Protein AF-A0A537J1T1-F1 (afdb_monomer_lite)

Sequence (100 aa):
MLLQLAHTRLDVFVVSKQFALACYKATKVFPSEEKFSMIQQIRRAALSVHLNVAEGCSRKSVVAALDVAVELGYSAKERLTEVGELLVRSFQLISKMISR

pLDDT: mean 87.01, std 12.1, range [41.19, 98.44]

Structure (mmCIF, N/CA/C/O backbone):
data_AF-A0A537J1T1-F1
#
_entry.id   AF-A0A537J1T1-F1
#
loop_
_atom_site.group_PDB
_atom_site.id
_atom_site.type_symbol
_atom_site.label_atom_id
_atom_site.label_alt_id
_atom_site.label_comp_id
_atom_site.label_asym_id
_atom_site.label_entity_id
_atom_site.label_seq_id
_atom_site.pdbx_PDB_ins_code
_atom_site.Cartn_x
_atom_site.Cartn_y
_atom_site.Cartn_z
_atom_site.occupancy
_atom_site.B_iso_or_equiv
_atom_site.auth_seq_id
_atom_site.auth_comp_id
_atom_site.auth_asym_id
_atom_site.auth_atom_id
_atom_site.pdbx_PDB_model_num
ATOM 1 N N . MET A 1 1 ? -8.234 23.232 -10.870 1.00 41.19 1 MET A N 1
ATOM 2 C CA . MET A 1 1 ? -8.142 21.940 -11.583 1.00 41.19 1 MET A CA 1
ATOM 3 C C . MET A 1 1 ? -7.530 20.930 -10.624 1.00 41.19 1 MET A C 1
ATOM 5 O O . MET A 1 1 ? -6.403 21.145 -10.198 1.00 41.19 1 MET A O 1
ATOM 9 N N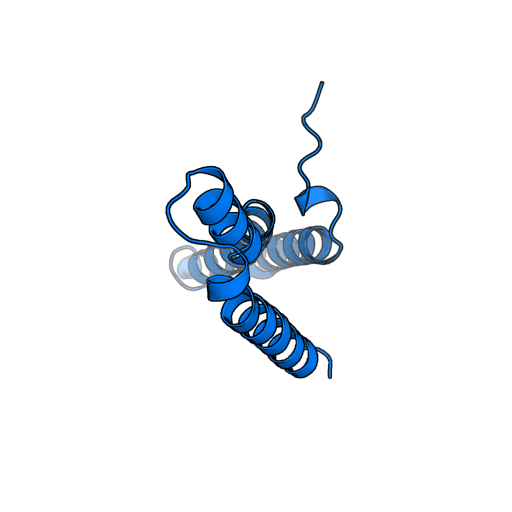 . LEU A 1 2 ? -8.278 19.914 -10.187 1.00 54.19 2 LEU A N 1
ATOM 10 C CA . LEU A 1 2 ? -7.719 18.859 -9.332 1.00 54.19 2 LEU A CA 1
ATOM 11 C C . LEU A 1 2 ? -6.824 17.971 -10.203 1.00 54.19 2 LEU A C 1
ATOM 13 O O . LEU A 1 2 ? -7.275 17.463 -11.226 1.00 54.19 2 LEU A O 1
ATOM 17 N N . LEU A 1 3 ? -5.554 17.828 -9.826 1.00 60.78 3 LEU A N 1
ATOM 18 C CA . LEU A 1 3 ? -4.621 16.911 -10.479 1.00 60.78 3 LEU A CA 1
ATOM 19 C C . LEU A 1 3 ? -5.181 15.486 -10.402 1.00 60.78 3 LEU A C 1
ATOM 21 O O . LEU A 1 3 ? -5.365 14.942 -9.314 1.00 60.78 3 LEU A O 1
ATOM 25 N N . GLN A 1 4 ? -5.451 14.876 -11.555 1.00 62.69 4 GLN A N 1
ATOM 26 C CA . GLN A 1 4 ? -5.865 13.479 -11.618 1.00 62.69 4 GLN A CA 1
ATOM 27 C C . GLN A 1 4 ? -4.622 12.587 -11.517 1.00 62.69 4 GLN A C 1
ATOM 29 O O . GLN A 1 4 ? -3.913 12.355 -12.496 1.00 62.69 4 GLN A O 1
ATOM 34 N N . LEU A 1 5 ? -4.335 12.115 -10.305 1.00 75.38 5 LEU A N 1
ATOM 35 C CA . LEU A 1 5 ? -3.147 11.311 -10.012 1.00 75.38 5 LEU A CA 1
ATOM 36 C C . LEU A 1 5 ? -3.318 9.876 -10.532 1.00 75.38 5 LEU A C 1
ATOM 38 O O . LEU A 1 5 ? -4.388 9.286 -10.385 1.00 75.38 5 LEU A O 1
ATOM 42 N N . ALA A 1 6 ? -2.262 9.293 -11.110 1.00 76.62 6 ALA A N 1
ATOM 43 C CA . ALA A 1 6 ? -2.320 7.999 -11.805 1.00 76.62 6 ALA A CA 1
ATOM 44 C C . ALA A 1 6 ? -2.872 6.848 -10.941 1.00 76.62 6 ALA A C 1
ATOM 46 O O . ALA A 1 6 ? -3.644 6.029 -11.436 1.00 76.62 6 ALA A O 1
ATOM 47 N N . HIS A 1 7 ? -2.549 6.833 -9.645 1.00 72.44 7 HIS A N 1
ATOM 48 C CA . HIS A 1 7 ? -3.025 5.817 -8.703 1.00 72.44 7 HIS A CA 1
ATOM 49 C C . HIS A 1 7 ? -4.543 5.850 -8.480 1.00 72.44 7 HIS A C 1
ATOM 51 O O . HIS A 1 7 ? -5.133 4.820 -8.175 1.00 72.44 7 HIS A O 1
ATOM 57 N N . THR A 1 8 ? -5.199 7.006 -8.655 1.00 80.06 8 THR A N 1
ATOM 58 C CA . THR A 1 8 ? -6.644 7.158 -8.384 1.00 80.06 8 THR A CA 1
ATOM 59 C C . THR A 1 8 ? -7.525 6.374 -9.355 1.00 80.06 8 THR A C 1
ATOM 61 O O . THR A 1 8 ? -8.703 6.177 -9.075 1.00 80.06 8 THR A O 1
ATOM 64 N N . ARG A 1 9 ? -6.955 5.907 -10.475 1.00 81.94 9 ARG A N 1
ATOM 65 C CA . ARG A 1 9 ? -7.631 5.086 -11.490 1.00 81.94 9 ARG A CA 1
ATOM 66 C C . ARG A 1 9 ? -7.492 3.579 -11.260 1.00 81.94 9 ARG A C 1
ATOM 68 O O . ARG A 1 9 ? -7.997 2.812 -12.067 1.00 81.94 9 ARG A O 1
ATOM 75 N N . LEU A 1 10 ? -6.775 3.150 -10.222 1.00 84.00 10 LEU A N 1
ATOM 76 C CA . LEU A 1 10 ? -6.533 1.733 -9.969 1.00 84.00 10 LEU A CA 1
ATOM 77 C C . LEU A 1 10 ? -7.586 1.149 -9.034 1.00 84.00 10 LEU A C 1
ATOM 79 O O . LEU A 1 10 ? -7.819 1.683 -7.947 1.00 84.00 10 LEU A O 1
ATOM 83 N N . ASP A 1 11 ? -8.127 -0.011 -9.396 1.00 88.88 11 ASP A N 1
ATOM 84 C CA . ASP A 1 11 ? -9.100 -0.724 -8.562 1.00 88.88 11 ASP A CA 1
ATOM 85 C C . ASP A 1 11 ? -8.533 -1.023 -7.167 1.00 88.88 11 ASP A C 1
ATOM 87 O O . ASP A 1 11 ? -9.193 -0.793 -6.155 1.00 88.88 11 ASP A O 1
ATOM 91 N N . VAL A 1 12 ? -7.256 -1.417 -7.082 1.00 89.69 12 VAL A N 1
ATOM 92 C CA . VAL A 1 12 ? -6.568 -1.671 -5.803 1.00 89.69 12 VAL A CA 1
ATOM 93 C C . VAL A 1 12 ? -6.476 -0.423 -4.911 1.00 89.69 12 VAL A C 1
ATOM 95 O O . VAL A 1 12 ? -6.522 -0.527 -3.682 1.00 89.69 12 VAL A O 1
ATOM 98 N N . PHE A 1 13 ? -6.409 0.780 -5.489 1.00 91.94 13 PHE A N 1
ATOM 99 C CA . PHE A 1 13 ? -6.430 2.025 -4.719 1.00 91.94 13 PHE A CA 1
ATOM 100 C C . PHE A 1 13 ? -7.820 2.283 -4.119 1.00 91.94 13 PHE A C 1
ATOM 102 O O . PHE A 1 13 ? -7.932 2.645 -2.945 1.00 91.94 13 PHE A O 1
ATOM 109 N N . VAL A 1 14 ? -8.885 2.028 -4.887 1.00 93.31 14 VAL A N 1
ATOM 110 C CA . VAL A 1 14 ? -10.273 2.140 -4.407 1.00 93.31 14 VAL A CA 1
ATOM 111 C C . VAL A 1 14 ? -10.554 1.111 -3.308 1.00 93.31 14 VAL A C 1
ATOM 113 O O . VAL A 1 14 ? -11.052 1.472 -2.238 1.00 93.31 14 VAL A O 1
ATOM 116 N N . VAL A 1 15 ? -10.178 -0.150 -3.530 1.00 95.56 15 VAL A N 1
ATOM 117 C CA . VAL A 1 15 ? -10.383 -1.251 -2.576 1.00 95.56 15 VAL A CA 1
ATOM 118 C C . VAL A 1 15 ? -9.593 -1.024 -1.285 1.00 95.56 15 VAL A C 1
ATOM 120 O O . VAL A 1 15 ? -10.156 -1.135 -0.198 1.00 95.56 15 VAL A O 1
ATOM 123 N N . SER A 1 16 ? -8.318 -0.628 -1.365 1.00 95.94 16 SER A N 1
ATOM 124 C CA . SER A 1 16 ? -7.508 -0.347 -0.166 1.00 95.94 16 SER A CA 1
ATOM 125 C C . SER A 1 16 ? -8.054 0.823 0.662 1.00 95.94 16 SER A C 1
ATOM 127 O O . SER A 1 16 ? -8.016 0.777 1.894 1.00 95.94 16 SER A O 1
ATOM 129 N N . LYS A 1 17 ? -8.645 1.842 0.018 1.00 96.50 17 LYS A N 1
ATOM 130 C CA . LYS A 1 17 ? -9.342 2.933 0.718 1.00 96.50 17 LYS A CA 1
ATOM 131 C C . LYS A 1 17 ? -10.564 2.422 1.478 1.00 96.50 17 LYS A C 1
ATOM 133 O O . LYS A 1 17 ? -10.772 2.785 2.637 1.00 96.50 17 LYS A O 1
ATOM 138 N N . GLN A 1 18 ? -11.380 1.592 0.830 1.00 97.56 18 GLN A N 1
ATOM 139 C CA . GLN A 1 18 ? -12.559 0.987 1.453 1.00 97.56 18 GLN A CA 1
ATOM 140 C C . GLN A 1 18 ? -12.167 0.074 2.619 1.00 97.56 18 GLN A C 1
ATOM 142 O O . GLN A 1 18 ? -12.789 0.153 3.677 1.00 97.56 18 GLN A O 1
ATOM 147 N N . PHE A 1 19 ? -11.100 -0.711 2.461 1.00 97.88 19 PHE A N 1
ATOM 148 C CA . PHE A 1 19 ? -10.518 -1.529 3.522 1.00 97.88 19 PHE A CA 1
ATOM 149 C C . PHE A 1 19 ? -10.108 -0.682 4.734 1.00 97.88 19 PHE A C 1
ATOM 151 O O . PHE A 1 19 ? -10.547 -0.961 5.849 1.00 97.88 19 PHE A O 1
ATOM 158 N N . ALA A 1 20 ? -9.367 0.412 4.526 1.00 98.12 20 ALA A N 1
ATOM 159 C CA . ALA A 1 20 ? -9.005 1.322 5.612 1.00 98.12 20 ALA A CA 1
ATOM 160 C C . ALA A 1 20 ? -10.248 1.879 6.329 1.00 98.12 20 ALA A C 1
ATOM 162 O O . ALA A 1 20 ? -10.330 1.833 7.557 1.00 98.12 20 ALA A O 1
ATOM 163 N N . LEU A 1 21 ? -11.264 2.332 5.588 1.00 98.25 21 LEU A N 1
ATOM 164 C CA . LEU A 1 21 ? -12.521 2.806 6.179 1.00 98.25 21 LEU A CA 1
ATOM 165 C C . LEU A 1 21 ? -13.256 1.710 6.965 1.00 98.25 21 LEU A C 1
ATOM 167 O O . LEU A 1 21 ? -13.815 1.996 8.027 1.00 98.25 21 LEU A O 1
ATOM 171 N N . ALA A 1 22 ? -13.251 0.471 6.474 1.00 98.44 22 ALA A N 1
ATOM 172 C CA . ALA A 1 22 ? -13.836 -0.671 7.167 1.00 98.44 22 ALA A CA 1
ATOM 173 C C . ALA A 1 22 ? -13.110 -0.950 8.490 1.00 98.44 22 ALA A C 1
ATOM 175 O O . ALA A 1 22 ? -13.775 -1.085 9.515 1.00 98.44 22 ALA A O 1
ATOM 176 N N . CYS A 1 23 ? -11.773 -0.914 8.513 1.00 98.38 23 CYS A N 1
ATOM 177 C CA . CYS A 1 23 ? -10.992 -1.016 9.749 1.00 98.38 23 CYS A CA 1
ATOM 178 C C . CYS A 1 23 ? -11.357 0.096 10.742 1.00 98.38 23 CYS A C 1
ATOM 180 O O . CYS A 1 23 ? -11.615 -0.181 11.911 1.00 98.38 23 CYS A O 1
ATOM 182 N N . TYR A 1 24 ? -11.460 1.350 10.287 1.00 97.62 24 TYR A N 1
ATOM 183 C CA . TYR A 1 24 ? -11.856 2.463 11.158 1.00 97.62 24 TYR A CA 1
ATOM 184 C C . TYR A 1 24 ? -13.249 2.278 11.762 1.00 97.62 24 TYR A C 1
ATOM 186 O O . TYR A 1 24 ? -13.441 2.647 12.924 1.00 97.62 24 TYR A O 1
ATOM 194 N N . LYS A 1 25 ? -14.202 1.738 10.987 1.00 98.25 25 LYS A N 1
ATOM 195 C CA . LYS A 1 25 ? -15.561 1.412 11.444 1.00 98.25 25 LYS A CA 1
ATOM 196 C C . LYS A 1 25 ? -15.553 0.250 12.438 1.00 98.25 25 LYS A C 1
ATOM 198 O O . LYS A 1 25 ? -16.148 0.386 13.500 1.00 98.25 25 LYS A O 1
ATOM 203 N N . ALA A 1 26 ? -14.856 -0.841 12.124 1.00 98.00 26 ALA A N 1
ATOM 204 C CA . ALA A 1 26 ? -14.786 -2.033 12.966 1.00 98.00 26 ALA A CA 1
ATOM 205 C C . ALA A 1 26 ? -14.170 -1.731 14.338 1.00 98.00 26 ALA A C 1
ATOM 207 O O . ALA A 1 26 ? -14.699 -2.153 15.358 1.00 98.00 26 ALA A O 1
ATOM 208 N N . THR A 1 27 ? -13.121 -0.909 14.402 1.00 98.25 27 THR A N 1
ATOM 209 C CA . THR A 1 27 ? -12.498 -0.564 15.688 1.00 98.25 27 THR A CA 1
ATOM 210 C C . THR A 1 27 ? -13.302 0.456 16.510 1.00 98.25 27 THR A C 1
ATOM 212 O O . THR A 1 27 ? -12.800 0.923 17.527 1.00 98.25 27 THR A O 1
ATOM 215 N N . LYS A 1 28 ? -14.501 0.891 16.081 1.00 97.31 28 LYS A N 1
ATOM 216 C CA . LYS A 1 28 ? -15.355 1.783 16.896 1.00 97.31 28 LYS A CA 1
ATOM 217 C C . LYS A 1 28 ? -16.037 1.059 18.054 1.00 97.31 28 LYS A C 1
ATOM 219 O O . LYS A 1 28 ? -16.395 1.721 19.016 1.00 97.31 28 LYS A O 1
ATOM 224 N N . VAL A 1 29 ? -16.231 -0.255 17.943 1.00 97.44 29 VAL A N 1
ATOM 225 C CA . VAL A 1 29 ? -16.880 -1.068 18.987 1.00 97.44 29 VAL A CA 1
ATOM 226 C C . VAL A 1 29 ? -15.880 -1.656 19.985 1.00 97.44 29 VAL A C 1
ATOM 228 O O . VAL A 1 29 ? -16.265 -2.407 20.871 1.00 97.44 29 VAL A O 1
ATOM 231 N N . PHE A 1 30 ? -14.591 -1.351 19.822 1.00 97.81 30 PHE A N 1
ATOM 232 C CA . PHE A 1 30 ? -13.542 -1.839 20.709 1.00 97.81 30 PHE A CA 1
ATOM 233 C C . PHE A 1 30 ? -13.562 -1.044 22.026 1.00 97.81 30 PHE A C 1
ATOM 235 O O . PHE A 1 30 ? -13.933 0.135 22.003 1.00 97.81 30 PHE A O 1
ATOM 242 N N . PRO A 1 31 ? -13.140 -1.649 23.151 1.00 98.06 31 PRO A N 1
ATOM 243 C CA . PRO A 1 31 ? -13.052 -0.956 24.434 1.00 98.06 31 PRO A CA 1
ATOM 244 C C . PRO A 1 31 ? -12.151 0.286 24.369 1.00 98.06 31 PRO A C 1
ATOM 246 O O . PRO A 1 31 ? -11.189 0.340 23.593 1.00 98.06 31 PRO A O 1
ATOM 249 N N . SER A 1 32 ? -12.447 1.297 25.190 1.00 96.88 32 SER A N 1
ATOM 250 C CA . SER A 1 32 ? -11.690 2.557 25.233 1.00 96.88 32 SER A CA 1
ATOM 251 C C . SER A 1 32 ? -10.220 2.366 25.599 1.00 96.88 32 SER A C 1
ATOM 253 O O . SER A 1 32 ? -9.371 3.149 25.168 1.00 96.88 32 SER A O 1
ATOM 255 N N . GLU A 1 33 ? -9.913 1.315 26.350 1.00 97.88 33 GLU A N 1
ATOM 256 C CA . GLU A 1 33 ? -8.579 0.960 26.829 1.00 97.88 33 GLU A CA 1
ATOM 257 C C . GLU A 1 33 ? -7.666 0.554 25.656 1.00 97.88 33 GLU A C 1
ATOM 259 O O . GLU A 1 33 ? -6.465 0.816 25.676 1.00 97.88 33 GLU A O 1
ATOM 264 N N . GLU A 1 34 ? -8.239 0.035 24.563 1.00 97.75 34 GLU A N 1
ATOM 265 C CA . GLU A 1 34 ? -7.506 -0.368 23.355 1.00 97.75 34 GLU A CA 1
ATOM 266 C C . GLU A 1 34 ? -7.164 0.800 22.419 1.00 97.75 34 GLU A C 1
ATOM 268 O O . GLU A 1 34 ? -6.502 0.613 21.390 1.00 97.75 34 GLU A O 1
ATOM 273 N N . LYS A 1 35 ? -7.584 2.029 22.755 1.00 96.12 35 LYS A N 1
ATOM 274 C CA . LYS A 1 35 ? -7.401 3.227 21.917 1.00 96.12 35 LYS A CA 1
ATOM 275 C C . LYS A 1 35 ? -5.956 3.433 21.468 1.00 96.12 35 LYS A C 1
ATOM 277 O O . LYS A 1 35 ? -5.734 3.795 20.312 1.00 96.12 35 LYS A O 1
ATOM 282 N N . PHE A 1 36 ? -4.997 3.204 22.361 1.00 95.62 36 PHE A N 1
ATOM 283 C CA . PHE A 1 36 ? -3.565 3.366 22.087 1.00 95.62 36 PHE A CA 1
ATOM 284 C C . PHE A 1 36 ? -2.834 2.040 21.828 1.00 95.62 36 PHE A C 1
ATOM 286 O O . PHE A 1 36 ? -1.650 2.057 21.509 1.00 95.62 36 PHE A O 1
ATOM 293 N N . SER A 1 37 ? -3.544 0.914 21.916 1.00 96.31 37 SER A N 1
ATOM 294 C CA . SER A 1 37 ? -3.042 -0.432 21.642 1.00 96.31 37 SER A CA 1
ATOM 295 C C . SER A 1 37 ? -3.617 -0.919 20.303 1.00 96.31 37 SER A C 1
ATOM 297 O O . SER A 1 37 ? -3.214 -0.415 19.243 1.00 96.31 37 SER A O 1
ATOM 299 N N . MET A 1 38 ? -4.592 -1.834 20.304 1.00 97.31 38 MET A N 1
ATOM 300 C CA . MET A 1 38 ? -5.066 -2.484 19.081 1.00 97.31 38 MET A CA 1
ATOM 301 C C . MET A 1 38 ? -5.706 -1.507 18.094 1.00 97.31 38 MET A C 1
ATOM 303 O O . MET A 1 38 ? -5.454 -1.599 16.889 1.00 97.31 38 MET A O 1
ATOM 307 N N . ILE A 1 39 ? -6.490 -0.533 18.574 1.00 98.38 39 ILE A N 1
ATOM 308 C CA . ILE A 1 39 ? -7.196 0.415 17.697 1.00 98.38 39 ILE A CA 1
ATOM 309 C C . ILE A 1 39 ? -6.194 1.224 16.867 1.00 98.38 39 ILE A C 1
ATOM 311 O O . ILE A 1 39 ? -6.370 1.375 15.654 1.00 98.38 39 ILE A O 1
ATOM 315 N N . GLN A 1 40 ? -5.137 1.742 17.501 1.00 97.81 40 GLN A N 1
ATOM 316 C CA . GLN A 1 40 ? -4.130 2.537 16.803 1.00 97.81 40 GLN A CA 1
ATOM 317 C C . GLN A 1 40 ? -3.327 1.678 15.819 1.00 97.81 40 GLN A C 1
ATOM 319 O O . GLN A 1 40 ? -3.132 2.097 14.676 1.00 97.81 40 GLN A O 1
ATOM 324 N N . GLN A 1 41 ? -2.904 0.475 16.219 1.00 98.25 41 GLN A N 1
ATOM 325 C CA . GLN A 1 41 ? -2.118 -0.406 15.349 1.00 98.25 41 GLN A CA 1
ATOM 326 C C . GLN A 1 41 ? -2.894 -0.814 14.092 1.00 98.25 41 GLN A C 1
ATOM 328 O O . GLN A 1 41 ? -2.381 -0.655 12.984 1.00 98.25 41 GLN A O 1
ATOM 333 N N . ILE A 1 42 ? -4.156 -1.234 14.242 1.00 98.25 42 ILE A N 1
ATOM 334 C CA . ILE A 1 42 ? -5.017 -1.633 13.117 1.00 98.25 42 ILE A CA 1
ATOM 335 C C . ILE A 1 42 ? -5.221 -0.467 12.145 1.00 98.25 42 ILE A C 1
ATOM 337 O O . ILE A 1 42 ? -5.033 -0.617 10.936 1.00 98.25 42 ILE A O 1
ATOM 341 N N . ARG A 1 43 ? -5.582 0.717 12.658 1.00 98.25 43 ARG A N 1
ATOM 342 C CA . ARG A 1 43 ? -5.855 1.892 11.814 1.00 98.25 43 ARG A CA 1
ATOM 343 C C . ARG A 1 43 ? -4.618 2.357 11.050 1.00 98.25 43 ARG A C 1
ATOM 345 O O . ARG A 1 43 ? -4.729 2.662 9.864 1.00 98.25 43 ARG A O 1
ATOM 352 N N . ARG A 1 44 ? -3.446 2.381 11.698 1.00 98.12 44 ARG A N 1
ATOM 353 C CA . ARG A 1 44 ? -2.183 2.747 11.037 1.00 98.12 44 ARG A CA 1
ATOM 354 C C . ARG A 1 44 ? -1.777 1.725 9.983 1.00 98.12 44 ARG A C 1
ATOM 356 O O . ARG A 1 44 ? -1.396 2.131 8.891 1.00 98.12 44 ARG A O 1
ATOM 363 N N . ALA A 1 45 ? -1.884 0.431 10.282 1.00 97.81 45 ALA A N 1
ATOM 364 C CA . ALA A 1 45 ? -1.559 -0.623 9.325 1.00 97.81 45 ALA A CA 1
ATOM 365 C C . ALA A 1 45 ? -2.459 -0.540 8.082 1.00 97.81 45 ALA A C 1
ATOM 367 O O . ALA A 1 45 ? -1.962 -0.517 6.958 1.00 97.81 45 ALA A O 1
ATOM 368 N N . ALA A 1 46 ? -3.774 -0.393 8.271 1.00 98.00 46 ALA A N 1
ATOM 369 C CA . ALA A 1 46 ? -4.715 -0.293 7.159 1.00 98.00 46 ALA A CA 1
ATOM 370 C C . ALA A 1 46 ? -4.498 0.972 6.310 1.00 98.00 46 ALA A C 1
ATOM 372 O O . ALA A 1 46 ? -4.520 0.908 5.080 1.00 98.00 46 ALA A O 1
ATOM 373 N N . LEU A 1 47 ? -4.226 2.115 6.950 1.00 97.69 47 LEU A N 1
ATOM 374 C CA . LEU A 1 47 ? -3.869 3.343 6.239 1.00 97.69 47 LEU A CA 1
ATOM 375 C C . LEU A 1 47 ? -2.542 3.192 5.480 1.00 97.69 47 LEU A C 1
ATOM 377 O O . LEU A 1 47 ? -2.438 3.640 4.341 1.00 97.69 47 LEU A O 1
ATOM 381 N N . SER A 1 48 ? -1.549 2.531 6.079 1.00 97.56 48 SER A N 1
ATOM 382 C CA . SER A 1 48 ? -0.253 2.271 5.449 1.00 97.56 48 SER A CA 1
ATOM 383 C C . SER A 1 48 ? -0.395 1.450 4.168 1.00 97.56 48 SER A C 1
ATOM 385 O O . SER A 1 48 ? 0.247 1.782 3.176 1.00 97.56 48 SER A O 1
ATOM 387 N N . VAL A 1 49 ? -1.275 0.443 4.133 1.00 95.06 49 VAL A N 1
ATOM 388 C CA . VAL A 1 49 ? -1.570 -0.309 2.899 1.00 95.06 49 VAL A CA 1
ATOM 389 C C . VAL A 1 49 ? -2.050 0.630 1.789 1.00 95.06 49 VAL A C 1
ATOM 391 O O . VAL A 1 49 ? -1.510 0.607 0.686 1.00 95.06 49 VAL A O 1
ATOM 394 N N . HIS A 1 50 ? -3.022 1.498 2.080 1.00 95.00 50 HIS A N 1
ATOM 395 C CA . HIS A 1 50 ? -3.560 2.437 1.093 1.00 95.00 50 HIS A CA 1
ATOM 396 C C . HIS A 1 50 ? -2.507 3.441 0.590 1.00 95.00 50 HIS A C 1
ATOM 398 O O . HIS A 1 50 ? -2.398 3.681 -0.614 1.00 95.00 50 HIS A O 1
ATOM 404 N N . LEU A 1 51 ? -1.702 3.994 1.502 1.00 93.31 51 LEU A N 1
ATOM 405 C CA . LEU A 1 51 ? -0.646 4.946 1.153 1.00 93.31 51 LEU A CA 1
ATOM 406 C C . LEU A 1 51 ? 0.473 4.292 0.333 1.00 93.31 51 LEU A C 1
ATOM 408 O O . LEU A 1 51 ? 0.924 4.889 -0.639 1.00 93.31 51 LEU A O 1
ATOM 412 N N . ASN A 1 52 ? 0.861 3.053 0.650 1.00 89.25 52 ASN A N 1
ATOM 413 C CA . ASN A 1 52 ? 1.855 2.313 -0.131 1.00 89.25 52 ASN A CA 1
ATOM 414 C C . ASN A 1 52 ? 1.375 2.014 -1.558 1.00 89.25 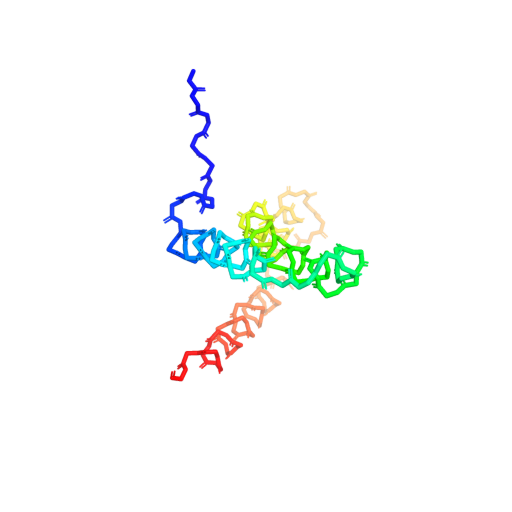52 ASN A C 1
ATOM 416 O O . ASN A 1 52 ? 2.174 2.067 -2.490 1.00 89.25 52 ASN A O 1
ATOM 420 N N . VAL A 1 53 ? 0.078 1.751 -1.762 1.00 88.06 53 VAL A N 1
ATOM 421 C CA . VAL A 1 53 ? -0.497 1.625 -3.114 1.00 88.06 53 VAL A CA 1
ATOM 422 C C . VAL A 1 53 ? -0.377 2.950 -3.871 1.00 88.06 53 VAL A C 1
ATOM 424 O O . VAL A 1 53 ? 0.066 2.966 -5.017 1.00 88.06 53 VAL A O 1
ATOM 427 N N . ALA A 1 54 ? -0.721 4.070 -3.232 1.00 87.25 54 ALA A N 1
ATOM 428 C CA . ALA A 1 54 ? -0.613 5.392 -3.849 1.00 87.25 54 ALA A CA 1
ATOM 429 C C . ALA A 1 54 ? 0.837 5.733 -4.236 1.00 87.25 54 ALA A C 1
ATOM 431 O O . ALA A 1 54 ? 1.093 6.201 -5.350 1.00 87.25 54 ALA A O 1
ATOM 432 N N . GLU A 1 55 ? 1.775 5.468 -3.323 1.00 84.88 55 GLU A N 1
ATOM 433 C CA . GLU A 1 55 ? 3.199 5.730 -3.501 1.00 84.88 55 GLU A CA 1
ATOM 434 C C . GLU A 1 55 ? 3.807 4.823 -4.575 1.00 84.88 55 GLU A C 1
ATOM 436 O O . GLU A 1 55 ? 4.467 5.318 -5.492 1.00 84.88 55 GLU A O 1
ATOM 441 N N . GLY A 1 56 ? 3.542 3.515 -4.519 1.00 81.81 56 GLY A N 1
ATOM 442 C CA . GLY A 1 56 ? 4.065 2.535 -5.472 1.00 81.81 56 GLY A CA 1
ATOM 443 C C . GLY A 1 56 ? 3.714 2.868 -6.923 1.00 81.81 56 GLY A C 1
ATOM 444 O O . GLY A 1 56 ? 4.528 2.664 -7.817 1.00 81.81 56 GLY A O 1
ATOM 445 N N . CYS A 1 57 ? 2.553 3.477 -7.152 1.00 77.12 57 CYS A N 1
ATOM 446 C CA . CYS A 1 57 ? 2.121 3.928 -8.475 1.00 77.12 57 CYS A CA 1
ATOM 447 C C . CYS A 1 57 ? 2.758 5.239 -8.944 1.00 77.12 57 CYS A C 1
ATOM 449 O O . CYS A 1 57 ? 2.700 5.554 -10.129 1.00 77.12 57 CYS A O 1
ATOM 451 N N . SER A 1 58 ? 3.321 6.021 -8.025 1.00 67.88 58 SER A N 1
ATOM 452 C CA . SER A 1 58 ? 4.065 7.246 -8.337 1.00 67.88 58 SER A CA 1
ATOM 453 C C . SER A 1 58 ? 5.569 7.010 -8.503 1.00 67.88 58 SER A C 1
ATOM 455 O O . SER A 1 58 ? 6.266 7.871 -9.040 1.00 67.88 58 SER A O 1
ATOM 457 N N . ARG A 1 59 ? 6.081 5.845 -8.080 1.00 67.44 59 ARG A N 1
ATOM 458 C CA . ARG A 1 59 ? 7.485 5.475 -8.282 1.00 67.44 59 ARG A CA 1
ATOM 459 C C . ARG A 1 59 ? 7.737 5.194 -9.763 1.00 67.44 59 ARG A C 1
ATOM 461 O O . ARG A 1 59 ? 6.986 4.468 -10.412 1.00 67.44 59 ARG A O 1
ATOM 468 N N . LYS A 1 60 ? 8.829 5.751 -10.294 1.00 63.75 60 LYS A N 1
ATOM 469 C CA . LYS A 1 60 ? 9.344 5.361 -11.611 1.00 63.75 60 LYS A CA 1
ATOM 470 C C . LYS A 1 60 ? 9.673 3.868 -11.565 1.00 63.75 60 LYS A C 1
ATOM 472 O O . LYS A 1 60 ? 10.297 3.409 -10.606 1.00 63.75 60 LYS A O 1
ATOM 477 N N . SER A 1 61 ? 9.236 3.113 -12.571 1.00 72.00 61 SER A N 1
ATOM 478 C CA . SER A 1 61 ? 9.636 1.712 -12.691 1.00 72.00 61 SER A CA 1
ATOM 479 C C . SER A 1 61 ? 11.160 1.639 -12.787 1.00 72.00 61 SER A C 1
ATOM 481 O O . SER A 1 61 ? 11.804 2.559 -13.292 1.00 72.00 61 SER A O 1
ATOM 483 N N . VAL A 1 62 ? 11.756 0.546 -12.314 1.00 77.06 62 VAL A N 1
ATOM 484 C CA . VAL A 1 62 ? 13.203 0.346 -12.477 1.00 77.06 62 VAL A CA 1
ATOM 485 C C . VAL A 1 62 ? 13.583 0.385 -13.962 1.00 77.06 62 VAL A C 1
ATOM 487 O O . VAL A 1 62 ? 14.625 0.925 -14.301 1.00 77.06 62 VAL A O 1
ATOM 490 N N . VAL A 1 63 ? 12.688 -0.063 -14.849 1.00 77.06 63 VAL A N 1
ATOM 491 C CA . VAL A 1 63 ? 12.821 0.099 -16.306 1.00 77.06 63 VAL A CA 1
ATOM 492 C C . VAL A 1 63 ? 12.996 1.571 -16.691 1.00 77.06 63 VAL A C 1
ATOM 494 O O . VAL A 1 63 ? 13.971 1.907 -17.347 1.00 77.06 63 VAL A O 1
ATOM 497 N N . ALA A 1 64 ? 12.147 2.470 -16.185 1.00 80.31 64 ALA A N 1
ATOM 498 C CA . ALA A 1 64 ? 12.282 3.902 -16.449 1.00 80.31 64 ALA A CA 1
ATOM 499 C C . ALA A 1 64 ? 13.585 4.499 -15.882 1.00 80.31 64 ALA A C 1
ATOM 501 O O . ALA A 1 64 ? 14.096 5.476 -16.419 1.00 80.31 64 ALA A O 1
ATOM 502 N N . ALA A 1 65 ? 14.142 3.939 -14.802 1.00 83.69 65 ALA A N 1
ATOM 503 C CA . ALA A 1 65 ? 15.455 4.351 -14.303 1.00 83.69 65 ALA A CA 1
ATOM 504 C C . ALA A 1 65 ? 16.600 3.880 -15.220 1.00 83.69 65 ALA A C 1
ATOM 506 O O . ALA A 1 65 ? 17.559 4.626 -15.419 1.00 83.69 65 ALA A O 1
ATOM 507 N N . LEU A 1 66 ? 16.491 2.678 -15.800 1.00 86.25 66 LEU A N 1
ATOM 508 C CA . LEU A 1 66 ? 17.433 2.180 -16.807 1.00 86.25 66 LEU A CA 1
ATOM 509 C C . LEU A 1 66 ? 17.378 3.032 -18.081 1.00 86.25 66 LEU A C 1
ATOM 511 O O . LEU A 1 66 ? 18.429 3.398 -18.600 1.00 86.25 66 LEU A O 1
ATOM 515 N N . ASP A 1 67 ? 16.180 3.411 -18.530 1.00 85.50 67 ASP A N 1
ATOM 516 C CA 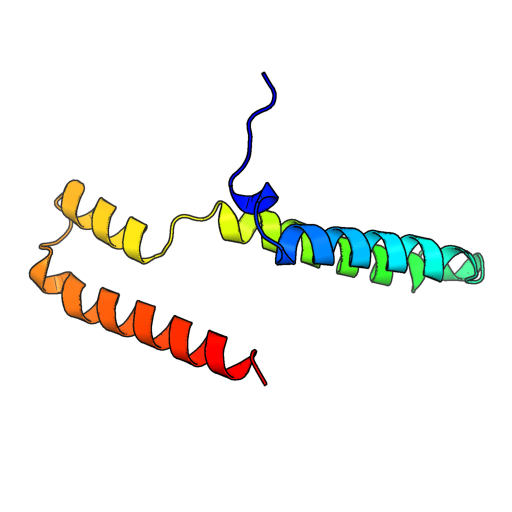. ASP A 1 67 ? 15.998 4.288 -19.693 1.00 85.50 67 ASP A CA 1
ATOM 517 C C . ASP A 1 67 ? 16.657 5.659 -19.469 1.00 85.50 67 ASP A C 1
ATOM 519 O O . ASP A 1 67 ? 17.434 6.117 -20.305 1.00 85.50 67 ASP A O 1
ATOM 523 N N . VAL A 1 68 ? 16.458 6.269 -18.293 1.00 87.75 68 VAL A N 1
ATOM 524 C CA . VAL A 1 68 ? 17.129 7.529 -17.919 1.00 87.75 68 VAL A CA 1
ATOM 525 C C . VAL A 1 68 ? 18.655 7.379 -17.910 1.00 87.75 68 VAL A C 1
ATOM 527 O O . VAL A 1 68 ? 19.365 8.290 -18.327 1.00 87.75 68 VAL A O 1
ATOM 530 N N . ALA A 1 69 ? 19.191 6.241 -17.460 1.00 89.31 69 ALA A N 1
ATOM 531 C CA . ALA A 1 69 ? 20.634 6.006 -17.479 1.00 89.31 69 ALA A CA 1
ATOM 532 C C . ALA A 1 69 ? 21.201 5.936 -18.909 1.00 89.31 69 ALA A C 1
ATOM 534 O O . ALA A 1 69 ? 22.333 6.369 -19.134 1.00 89.31 69 ALA A O 1
ATOM 535 N N . VAL A 1 70 ? 20.424 5.429 -19.872 1.00 91.88 70 VAL A N 1
ATOM 536 C CA . VAL A 1 70 ? 20.787 5.460 -21.297 1.00 91.88 70 VAL A CA 1
ATOM 537 C C . VAL A 1 70 ? 20.724 6.889 -21.836 1.00 91.88 70 VAL A C 1
ATOM 539 O O . VAL A 1 70 ? 21.677 7.334 -22.472 1.00 91.88 70 VAL A O 1
ATOM 542 N N . GLU A 1 71 ? 19.651 7.629 -21.544 1.00 91.19 71 GLU A N 1
ATOM 543 C CA . GLU A 1 71 ? 19.476 9.024 -21.985 1.00 91.19 71 GLU A CA 1
ATOM 544 C C . GLU A 1 71 ? 20.585 9.953 -21.471 1.00 91.19 71 GLU A C 1
ATOM 546 O O . GLU A 1 71 ? 21.044 10.834 -22.195 1.00 91.19 71 GLU A O 1
ATOM 551 N N . LEU A 1 72 ? 21.054 9.734 -20.239 1.00 95.50 72 LEU A N 1
ATOM 552 C CA . LEU A 1 72 ? 22.158 10.487 -19.635 1.00 95.50 72 LEU A CA 1
ATOM 553 C C . LEU A 1 72 ? 23.550 10.004 -20.081 1.00 95.50 72 LEU A C 1
ATOM 555 O O . LEU A 1 72 ? 24.557 10.566 -19.651 1.00 95.50 72 LEU A O 1
ATOM 559 N N . GLY A 1 73 ? 23.631 8.969 -20.923 1.00 94.19 73 GLY A N 1
ATOM 560 C CA . GLY A 1 73 ? 24.892 8.437 -21.445 1.00 94.19 73 GLY A CA 1
ATOM 561 C C . GLY A 1 73 ? 25.703 7.606 -20.445 1.00 94.19 73 GLY A C 1
ATOM 562 O O . GLY A 1 73 ? 26.885 7.356 -20.680 1.00 94.19 73 GLY A O 1
ATOM 563 N N . TYR A 1 74 ? 25.103 7.150 -19.341 1.00 94.06 74 TYR A N 1
ATOM 564 C CA . TYR A 1 74 ? 25.790 6.315 -18.347 1.00 94.06 74 TYR A CA 1
ATOM 565 C C . TYR A 1 74 ? 25.995 4.871 -18.813 1.00 94.06 74 TYR A C 1
ATOM 567 O O . TYR A 1 74 ? 26.928 4.204 -18.366 1.00 94.06 74 TYR A O 1
ATOM 575 N N . SER A 1 75 ? 25.149 4.364 -19.713 1.00 92.94 75 SER A N 1
ATOM 576 C CA . SER A 1 75 ? 25.347 3.059 -20.347 1.00 92.94 75 SER A CA 1
ATOM 577 C C . SER A 1 75 ? 24.685 2.990 -21.721 1.00 92.94 75 SER A C 1
ATOM 579 O O . SER A 1 75 ? 23.838 3.808 -22.064 1.00 92.94 75 SER A O 1
ATOM 581 N N . ALA A 1 76 ? 25.072 1.986 -22.505 1.00 91.94 76 ALA A N 1
ATOM 582 C CA . ALA A 1 76 ? 24.452 1.683 -23.787 1.00 91.94 76 ALA A CA 1
ATOM 583 C C . ALA A 1 76 ? 23.229 0.779 -23.572 1.00 91.94 76 ALA A C 1
ATOM 585 O O . ALA A 1 76 ? 23.238 -0.076 -22.678 1.00 91.94 76 ALA A O 1
ATOM 586 N N . LYS A 1 77 ? 22.187 0.944 -24.393 1.00 88.94 77 LYS A N 1
ATOM 587 C CA . LYS A 1 77 ? 20.919 0.206 -24.265 1.00 88.94 77 LYS A CA 1
ATOM 588 C C . LYS A 1 77 ? 21.122 -1.307 -24.348 1.00 88.94 77 LYS A C 1
ATOM 590 O O . LYS A 1 77 ? 20.510 -2.063 -23.593 1.00 88.94 77 LYS A O 1
ATOM 595 N N . GLU A 1 78 ? 22.038 -1.745 -25.204 1.00 91.81 78 GLU A N 1
ATOM 596 C CA . GLU A 1 78 ? 22.372 -3.153 -25.424 1.00 91.81 78 GLU A CA 1
ATOM 597 C C . GLU A 1 78 ? 22.869 -3.808 -24.128 1.00 91.81 78 GLU A C 1
ATOM 599 O O . GLU A 1 78 ? 22.504 -4.941 -23.829 1.00 91.81 78 GLU A O 1
ATOM 604 N N . ARG A 1 79 ? 23.622 -3.066 -23.299 1.00 90.25 79 ARG A N 1
ATOM 605 C CA . ARG A 1 79 ? 24.143 -3.558 -22.011 1.00 90.25 79 ARG A CA 1
ATOM 606 C C . ARG A 1 79 ? 23.083 -3.684 -20.919 1.00 90.25 79 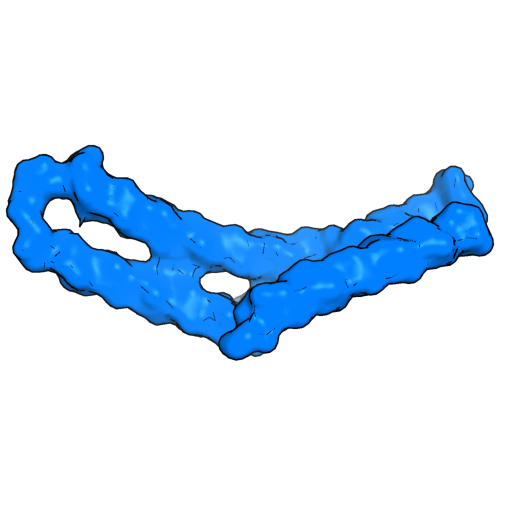ARG A C 1
ATOM 608 O O . ARG A 1 79 ? 23.310 -4.392 -19.946 1.00 90.25 79 ARG A O 1
ATOM 615 N N . LEU A 1 80 ? 21.959 -2.978 -21.040 1.00 89.62 80 LEU A N 1
ATOM 616 C CA . LEU A 1 80 ? 20.891 -2.974 -20.033 1.00 89.62 80 LEU A CA 1
ATOM 617 C C . LEU A 1 80 ? 19.670 -3.805 -20.447 1.00 89.62 80 LEU A C 1
ATOM 619 O O . LEU A 1 80 ? 18.770 -4.002 -19.632 1.00 89.62 80 LEU A O 1
ATOM 623 N N . THR A 1 81 ? 19.644 -4.311 -21.684 1.00 88.50 81 THR A N 1
ATOM 624 C CA . THR A 1 81 ? 18.495 -5.038 -22.245 1.00 88.50 81 THR A CA 1
ATOM 625 C C . THR A 1 81 ? 18.175 -6.294 -21.432 1.00 88.50 81 THR A C 1
ATOM 627 O O . THR A 1 81 ? 17.047 -6.446 -20.968 1.00 88.50 81 THR A O 1
ATOM 630 N N . GLU A 1 82 ? 19.177 -7.131 -21.153 1.00 90.81 82 GLU A N 1
ATOM 631 C CA . GLU A 1 82 ? 19.003 -8.356 -20.358 1.00 90.81 82 GLU A CA 1
ATOM 632 C C . GLU A 1 82 ? 18.487 -8.059 -18.938 1.00 90.81 82 GLU A C 1
ATOM 634 O O . GLU A 1 82 ? 17.561 -8.707 -18.448 1.00 90.81 82 GLU A O 1
ATOM 639 N N . VAL A 1 83 ? 19.035 -7.028 -18.285 1.00 87.75 83 VAL A N 1
ATOM 640 C CA . VAL A 1 83 ? 18.611 -6.611 -16.938 1.00 87.75 83 VAL A CA 1
ATOM 641 C C . VAL A 1 83 ? 17.149 -6.162 -16.942 1.00 87.75 83 VAL A C 1
ATOM 643 O O . VAL A 1 83 ? 16.381 -6.547 -16.057 1.00 87.75 83 VAL A O 1
ATOM 646 N N . GLY A 1 84 ? 16.745 -5.379 -17.947 1.00 86.06 84 GLY A N 1
ATOM 647 C CA . GLY A 1 84 ? 15.358 -4.952 -18.127 1.00 86.06 84 GLY A CA 1
ATOM 648 C C . GLY A 1 84 ? 14.400 -6.134 -18.302 1.00 86.06 84 GLY A C 1
ATOM 649 O O . GLY A 1 84 ? 13.363 -6.194 -17.635 1.00 86.06 84 GLY A O 1
ATOM 650 N N . GLU A 1 85 ? 14.764 -7.107 -19.139 1.00 87.56 85 GLU A N 1
ATOM 651 C CA . GLU A 1 85 ? 13.966 -8.314 -19.387 1.00 87.56 85 GLU A CA 1
ATOM 652 C C . GLU A 1 85 ? 13.800 -9.179 -18.132 1.00 87.56 85 GLU A C 1
ATOM 654 O O . GLU A 1 85 ? 12.677 -9.568 -17.783 1.00 87.56 85 GLU A O 1
ATOM 659 N N . LEU A 1 86 ? 14.895 -9.442 -17.412 1.00 89.56 86 LEU A N 1
ATOM 660 C CA . LEU A 1 86 ? 14.868 -10.205 -16.162 1.00 89.56 86 LEU A CA 1
ATOM 661 C C . LEU A 1 86 ? 14.010 -9.519 -15.097 1.00 89.56 86 LEU A C 1
ATOM 663 O O . LEU A 1 86 ? 13.280 -10.190 -14.356 1.00 89.56 86 LEU A O 1
ATOM 667 N N . LEU A 1 87 ? 14.046 -8.187 -15.040 1.00 86.25 87 LEU A N 1
ATOM 668 C CA . LEU A 1 87 ? 13.252 -7.412 -14.098 1.00 86.25 87 LEU A CA 1
ATOM 669 C C . LEU A 1 87 ? 11.753 -7.519 -14.385 1.00 86.25 87 LEU A C 1
ATOM 671 O O . LEU A 1 87 ? 10.969 -7.800 -13.473 1.00 86.25 87 LEU A O 1
ATOM 675 N N . VAL A 1 88 ? 11.349 -7.356 -15.648 1.00 82.31 88 VAL A N 1
ATOM 676 C CA . VAL A 1 88 ? 9.943 -7.519 -16.052 1.00 82.31 88 VAL A CA 1
ATOM 677 C C . VAL A 1 88 ? 9.470 -8.942 -15.763 1.00 82.31 88 VAL A C 1
ATO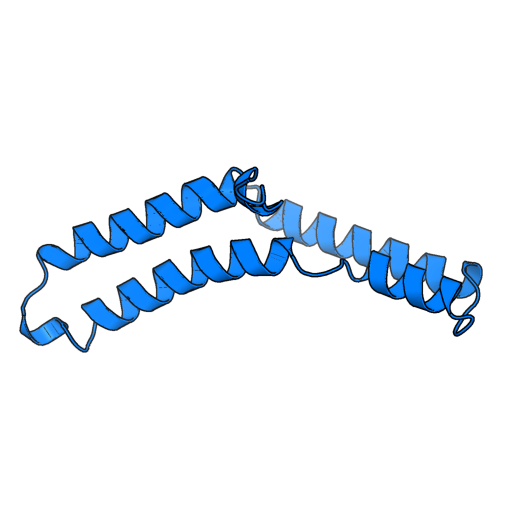M 679 O O . VAL A 1 88 ? 8.397 -9.131 -15.182 1.00 82.31 88 VAL A O 1
ATOM 682 N N . ARG A 1 89 ? 10.280 -9.951 -16.104 1.00 85.00 89 ARG A N 1
ATOM 683 C CA . ARG A 1 89 ? 9.935 -11.361 -15.887 1.00 85.00 89 ARG A CA 1
ATOM 684 C C . ARG A 1 89 ? 9.777 -11.693 -14.405 1.00 85.00 89 ARG A C 1
ATOM 686 O O . ARG A 1 89 ? 8.820 -12.369 -14.030 1.00 85.00 89 ARG A O 1
ATOM 693 N N . SER A 1 90 ? 10.655 -11.168 -13.555 1.00 84.00 90 SER A N 1
ATOM 694 C CA . SER A 1 90 ? 10.563 -11.334 -12.100 1.00 84.00 90 SER A CA 1
ATOM 695 C C . SER A 1 90 ? 9.269 -10.733 -11.547 1.00 84.00 90 SER A C 1
ATOM 697 O O . SER A 1 90 ? 8.556 -11.389 -10.787 1.00 84.00 90 SER A O 1
ATOM 699 N N . PHE A 1 91 ? 8.902 -9.524 -11.987 1.00 81.19 91 PHE A N 1
ATOM 700 C CA . PHE A 1 91 ? 7.657 -8.879 -11.562 1.00 81.19 91 PHE A CA 1
ATOM 701 C C . PHE A 1 91 ? 6.408 -9.658 -12.001 1.00 81.19 91 PHE A C 1
ATOM 703 O O . PHE A 1 91 ? 5.464 -9.821 -11.223 1.00 81.19 91 PHE A O 1
ATOM 710 N N . GLN A 1 92 ? 6.408 -10.192 -13.226 1.00 78.56 92 GLN A N 1
ATOM 711 C CA . GLN A 1 92 ? 5.322 -11.036 -13.729 1.00 78.56 92 GLN A CA 1
ATOM 712 C C . GLN A 1 92 ? 5.164 -12.325 -12.914 1.00 78.56 92 GLN A C 1
ATOM 714 O O . GLN A 1 92 ? 4.037 -12.714 -12.610 1.00 78.56 92 GLN A O 1
ATOM 719 N N . LEU A 1 93 ? 6.270 -12.981 -12.546 1.00 83.06 93 LEU A N 1
ATOM 720 C CA . LEU A 1 93 ? 6.238 -14.194 -11.723 1.00 83.06 93 LEU A CA 1
ATOM 721 C C . LEU A 1 93 ? 5.661 -13.910 -10.332 1.00 83.06 93 LEU A C 1
ATOM 723 O O . LEU A 1 93 ? 4.748 -14.613 -9.905 1.00 83.06 93 LEU A O 1
ATOM 727 N N . ILE A 1 94 ? 6.114 -12.842 -9.670 1.00 78.00 94 ILE A N 1
ATOM 728 C CA . ILE A 1 94 ? 5.593 -12.433 -8.355 1.00 78.00 94 ILE A CA 1
ATOM 729 C C . ILE A 1 94 ? 4.098 -12.094 -8.448 1.00 78.00 94 ILE A C 1
ATOM 731 O O . ILE A 1 94 ? 3.311 -12.533 -7.613 1.00 78.00 94 ILE A O 1
ATOM 735 N N . SER A 1 95 ? 3.678 -11.381 -9.496 1.00 75.25 95 SER A N 1
ATOM 736 C CA . SER A 1 95 ? 2.267 -11.018 -9.698 1.00 75.25 95 SER A CA 1
ATOM 737 C C . SER A 1 95 ? 1.370 -12.249 -9.877 1.00 75.25 95 SER A C 1
ATOM 739 O O . SE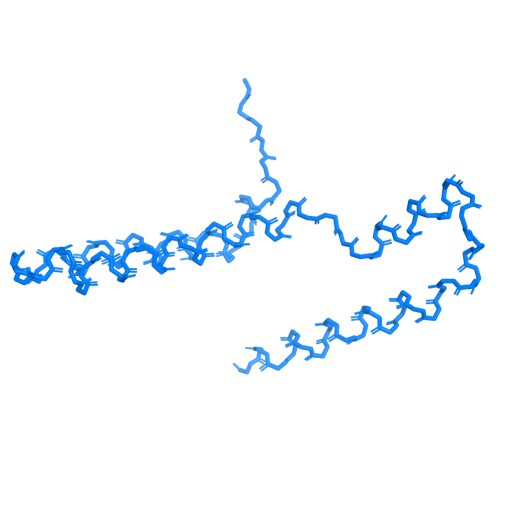R A 1 95 ? 0.276 -12.309 -9.312 1.00 75.25 95 SER A O 1
ATOM 741 N N . LYS A 1 96 ? 1.850 -13.264 -10.608 1.00 74.75 96 LYS A N 1
ATOM 742 C CA . LYS A 1 96 ? 1.152 -14.549 -10.788 1.00 74.75 96 LYS A CA 1
ATOM 743 C C . LYS A 1 96 ? 1.049 -15.365 -9.500 1.00 74.75 96 LYS A C 1
ATOM 745 O O . LYS A 1 96 ? 0.093 -16.109 -9.332 1.00 74.75 96 LYS A O 1
ATOM 750 N N . MET A 1 97 ? 1.997 -15.224 -8.573 1.00 75.31 97 MET A N 1
ATOM 751 C CA . MET A 1 97 ? 1.916 -15.891 -7.267 1.00 75.31 97 MET A CA 1
ATOM 752 C C . MET A 1 97 ? 0.812 -15.313 -6.371 1.00 75.31 97 MET A C 1
ATOM 754 O O . MET A 1 97 ? 0.327 -16.014 -5.486 1.00 75.31 97 MET A O 1
ATOM 758 N N . ILE A 1 98 ? 0.414 -14.059 -6.602 1.00 67.31 98 ILE A N 1
ATOM 759 C CA . ILE A 1 98 ? -0.625 -13.353 -5.835 1.00 67.31 98 ILE A CA 1
ATOM 760 C C . ILE A 1 98 ? -2.029 -13.616 -6.413 1.00 67.31 98 ILE A C 1
ATOM 762 O O . ILE A 1 98 ? -3.018 -13.530 -5.692 1.00 67.31 98 ILE A O 1
ATOM 766 N N . SER A 1 99 ? -2.128 -13.972 -7.696 1.00 58.41 99 SER A N 1
ATOM 767 C CA . SER A 1 99 ? -3.390 -14.226 -8.406 1.00 58.41 99 SER A CA 1
ATOM 768 C C . SER A 1 99 ? -3.752 -15.719 -8.398 1.00 58.41 99 SER A C 1
ATOM 770 O O . SER A 1 99 ? -3.704 -16.382 -9.434 1.00 58.41 99 SER A O 1
ATOM 772 N N . ARG A 1 100 ? -4.078 -16.249 -7.211 1.00 48.75 100 ARG A N 1
ATOM 773 C CA . ARG A 1 100 ? -4.695 -17.579 -7.048 1.00 48.75 100 ARG A CA 1
ATOM 774 C C . ARG A 1 100 ? -6.212 -17.491 -6.995 1.00 48.75 100 ARG A C 1
ATOM 776 O O . ARG A 1 100 ? -6.709 -16.568 -6.315 1.00 48.75 100 ARG A O 1
#

Radius of gyration: 19.61 Å; chains: 1; bounding box: 43×40×52 Å

Secondary structure (DSSP, 8-state):
-----GGGG-HHHHHHHHHHHHHHHHTTSS-GGGGGTHHHHHHHHHHHHHHHHHHHTTSPPHHHHHHHHHHTTSS-HHHHHHHHHHHHHHHHHHHHHH--

Foldseek 3Di:
DDDPQPLVPDPQLVVLVVQLVVLQVVCVPPDPVCVVPPSVVSNVVSVVSNVCSSVVSVDDDVLNVVVVCVVVVVDPPVVCVVVSVVSVVVVVVVVVVVVD